Protein AF-A0A392PFV3-F1 (afdb_monomer_lite)

Structure (mmCIF, N/CA/C/O backbone):
data_AF-A0A392PFV3-F1
#
_entry.id   AF-A0A392PFV3-F1
#
loop_
_atom_site.group_PDB
_atom_site.id
_atom_site.type_symbol
_atom_site.label_atom_id
_atom_site.label_alt_id
_atom_site.label_comp_id
_atom_site.label_asym_id
_atom_site.label_entity_id
_atom_site.label_seq_id
_atom_site.pdbx_PDB_ins_code
_atom_site.Cartn_x
_atom_site.Cartn_y
_atom_site.Cartn_z
_atom_site.occupancy
_atom_site.B_iso_or_equiv
_atom_site.auth_seq_id
_atom_site.auth_comp_id
_atom_site.auth_asym_id
_atom_site.auth_atom_id
_atom_site.pdbx_PDB_model_num
ATOM 1 N N . SER A 1 1 ? 7.795 70.116 28.648 1.00 43.91 1 SER A N 1
ATOM 2 C CA . SER A 1 1 ? 7.934 68.880 27.850 1.00 43.91 1 SER A CA 1
ATOM 3 C C . SER A 1 1 ? 6.904 67.880 28.345 1.00 43.91 1 SER A C 1
ATOM 5 O O . SER A 1 1 ? 7.051 67.299 29.411 1.00 43.91 1 SER A O 1
ATOM 7 N N . THR A 1 2 ? 5.788 67.812 27.628 1.00 45.28 2 THR A N 1
ATOM 8 C CA . THR A 1 2 ? 4.536 67.149 28.021 1.00 45.28 2 THR A CA 1
ATOM 9 C C . THR A 1 2 ? 4.645 65.632 27.852 1.00 45.28 2 THR A C 1
ATOM 11 O O . THR A 1 2 ? 4.980 65.164 26.768 1.00 45.28 2 THR A O 1
ATOM 14 N N . LEU A 1 3 ? 4.384 64.869 28.918 1.00 55.84 3 LEU A N 1
ATOM 15 C CA . LEU A 1 3 ? 4.355 63.403 28.890 1.00 55.84 3 LEU A CA 1
ATO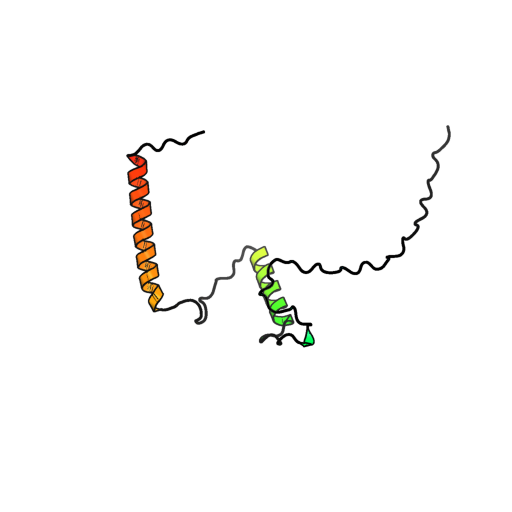M 16 C C . LEU A 1 3 ? 3.126 62.881 28.113 1.00 55.84 3 LEU A C 1
ATOM 18 O O . LEU A 1 3 ? 2.079 63.533 28.119 1.00 55.84 3 LEU A O 1
ATOM 22 N N . PRO A 1 4 ? 3.245 61.727 27.431 1.00 48.88 4 PRO A N 1
ATOM 23 C CA . PRO A 1 4 ? 2.291 61.274 26.424 1.00 48.88 4 PRO A CA 1
ATOM 24 C C . PRO A 1 4 ? 0.997 60.736 27.048 1.00 48.88 4 PRO A C 1
ATOM 26 O O . PRO A 1 4 ? 1.012 59.973 28.013 1.00 48.88 4 PRO A O 1
ATOM 29 N N . GLY A 1 5 ? -0.136 61.140 26.468 1.00 50.19 5 GLY A N 1
ATOM 30 C CA . GLY A 1 5 ? -1.472 60.740 26.896 1.00 50.19 5 GLY A CA 1
ATOM 31 C C . GLY A 1 5 ? -1.705 59.234 26.774 1.00 50.19 5 GLY A C 1
ATOM 32 O O . GLY A 1 5 ? -1.496 58.632 25.722 1.00 50.19 5 GLY A O 1
ATOM 33 N N . VAL A 1 6 ? -2.184 58.628 27.859 1.00 52.66 6 VAL A N 1
ATOM 34 C CA . VAL A 1 6 ? -2.637 57.236 27.895 1.00 52.66 6 VAL A CA 1
ATOM 35 C C . VAL A 1 6 ? -3.980 57.144 27.171 1.00 52.66 6 VAL A C 1
ATOM 37 O O . VAL A 1 6 ? -5.010 57.591 27.675 1.00 52.66 6 VAL A O 1
ATOM 40 N N . ILE A 1 7 ? -3.984 56.547 25.981 1.00 55.97 7 ILE A N 1
ATOM 41 C CA . ILE A 1 7 ? -5.213 56.215 25.257 1.00 55.97 7 ILE A CA 1
ATOM 42 C C . ILE A 1 7 ? -5.885 55.045 25.994 1.00 55.97 7 ILE A C 1
ATOM 44 O O . ILE A 1 7 ? -5.469 53.892 25.883 1.00 55.97 7 ILE A O 1
ATOM 48 N N . ARG A 1 8 ? -6.937 55.331 26.775 1.00 45.47 8 ARG A N 1
ATOM 49 C CA . ARG A 1 8 ? -7.845 54.304 27.318 1.00 45.47 8 ARG A CA 1
ATOM 50 C C . ARG A 1 8 ? -8.675 53.725 26.173 1.00 45.47 8 ARG A C 1
ATOM 52 O O . ARG A 1 8 ? -9.730 54.256 25.832 1.00 45.47 8 ARG A O 1
ATOM 59 N N . CYS A 1 9 ? -8.234 52.607 25.608 1.00 48.94 9 CYS A N 1
ATOM 60 C CA . CYS A 1 9 ? -9.069 51.795 24.729 1.00 48.94 9 CYS A CA 1
ATOM 61 C C . CYS A 1 9 ? -10.201 51.162 25.555 1.00 48.94 9 CYS A C 1
ATOM 63 O O . CYS A 1 9 ? -9.995 50.201 26.296 1.00 48.94 9 CYS A O 1
ATOM 65 N N . ALA A 1 10 ? -11.410 51.715 25.457 1.00 54.97 10 ALA A N 1
ATOM 66 C CA . ALA A 1 10 ? -12.604 51.081 25.994 1.00 54.97 10 ALA A CA 1
ATOM 67 C C . ALA A 1 10 ? -12.901 49.814 25.175 1.00 54.97 10 ALA A C 1
ATOM 69 O O . ALA A 1 10 ? -13.308 49.898 24.017 1.00 54.97 10 ALA A O 1
ATOM 70 N N . ASN A 1 11 ? -12.703 48.641 25.780 1.00 56.66 11 ASN A N 1
ATOM 71 C CA . ASN A 1 11 ? -13.106 47.352 25.222 1.00 56.66 11 ASN A CA 1
ATOM 72 C C . ASN A 1 11 ? -14.641 47.294 25.127 1.00 56.66 11 ASN A C 1
ATOM 74 O O . ASN A 1 11 ? -15.321 46.775 26.015 1.00 56.66 11 ASN A O 1
ATOM 78 N N . ARG A 1 12 ? -15.216 47.827 24.044 1.00 54.56 12 ARG A N 1
ATOM 79 C CA . ARG A 1 12 ? -16.575 47.454 23.647 1.00 54.56 12 ARG A CA 1
ATOM 80 C C . ARG A 1 12 ? -16.497 46.009 23.171 1.00 54.56 12 ARG A C 1
ATOM 82 O O . ARG A 1 12 ? -16.116 45.747 22.036 1.00 54.56 12 ARG A O 1
ATOM 89 N N . LYS A 1 13 ? -16.825 45.066 24.057 1.00 51.47 13 LYS A N 1
ATOM 90 C CA . LYS A 1 13 ? -17.140 43.692 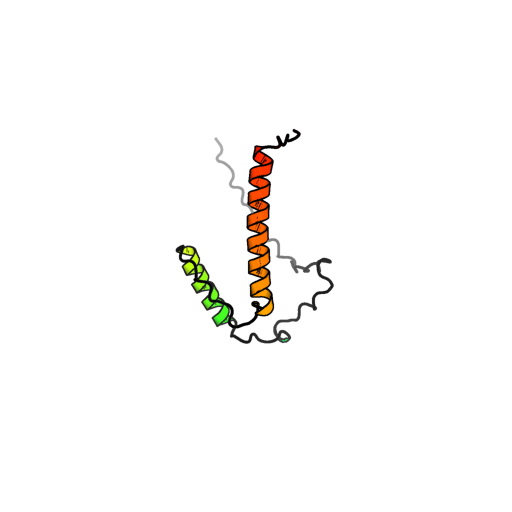23.659 1.00 51.47 13 LYS A CA 1
ATOM 91 C C . LYS A 1 13 ? -18.283 43.777 22.647 1.00 51.47 13 LYS A C 1
ATOM 93 O O . LYS A 1 13 ? -19.422 44.039 23.029 1.00 51.47 13 LYS A O 1
ATOM 98 N N . LEU A 1 14 ? -17.972 43.604 21.364 1.00 53.09 14 LEU A N 1
ATOM 99 C CA . LEU A 1 14 ? -18.972 43.260 20.360 1.00 53.09 14 LEU A CA 1
ATOM 100 C C . LEU A 1 14 ? -19.649 41.989 20.869 1.00 53.09 14 LEU A C 1
ATOM 102 O O . LEU A 1 14 ? -18.978 40.991 21.143 1.00 53.09 14 LEU A O 1
ATOM 106 N N . ARG A 1 15 ? -20.963 42.059 21.098 1.00 53.31 15 ARG A N 1
ATOM 107 C CA . ARG A 1 15 ? -21.750 40.862 21.394 1.00 53.31 15 ARG A CA 1
ATOM 108 C C . ARG A 1 15 ? -21.489 39.876 20.250 1.00 53.31 15 ARG A C 1
ATOM 110 O O . ARG A 1 15 ? -21.488 40.330 19.105 1.00 53.31 15 ARG A O 1
ATOM 117 N N . PRO A 1 16 ? -21.216 38.586 20.513 1.00 52.53 16 PRO A N 1
ATOM 118 C CA . PRO A 1 16 ? -21.172 37.611 19.442 1.00 52.53 16 PRO A CA 1
ATOM 119 C C . PRO A 1 16 ? -22.607 37.479 18.942 1.00 52.53 16 PRO A C 1
ATOM 121 O O . PRO A 1 16 ? -23.408 36.744 19.513 1.00 52.53 16 PRO A O 1
ATOM 124 N N . ASP A 1 17 ? -22.937 38.282 17.937 1.00 49.34 17 ASP A N 1
ATOM 125 C CA . ASP A 1 17 ? -24.081 38.030 17.087 1.00 49.34 17 ASP A CA 1
ATOM 126 C C . ASP A 1 17 ? -23.890 36.632 16.497 1.00 49.34 17 ASP A C 1
ATOM 128 O O . ASP A 1 17 ? -22.765 36.201 16.219 1.00 49.34 17 ASP A O 1
ATOM 132 N N . GLU A 1 18 ? -24.982 35.894 16.424 1.00 53.03 18 GLU A N 1
ATOM 133 C CA . GLU A 1 18 ? -25.046 34.460 16.192 1.00 53.03 18 GLU A CA 1
ATOM 134 C C . GLU A 1 18 ? -24.279 34.036 14.927 1.00 53.03 18 GLU A C 1
ATOM 136 O O . GLU A 1 18 ? -24.820 33.971 13.823 1.00 53.03 18 GLU A O 1
ATOM 141 N N . PHE A 1 19 ? -23.002 33.673 15.072 1.00 45.84 19 PHE A N 1
ATOM 142 C CA . PHE A 1 19 ? -22.241 33.000 14.019 1.00 45.84 19 PHE A CA 1
ATOM 143 C C . PHE A 1 19 ? -22.684 31.535 13.933 1.00 45.84 19 PHE A C 1
ATOM 145 O O . PHE A 1 19 ? -21.959 30.596 14.275 1.00 45.84 19 PHE A O 1
ATOM 152 N N . VAL A 1 20 ? -23.912 31.328 13.459 1.00 49.94 20 VAL A N 1
ATOM 153 C CA . VAL A 1 20 ? -24.354 30.041 12.934 1.00 49.94 20 VAL A CA 1
ATOM 154 C C . VAL A 1 20 ? -23.544 29.808 11.666 1.00 49.94 20 VAL A C 1
ATOM 156 O O . VAL A 1 20 ? -23.820 30.388 10.615 1.00 49.94 20 VAL A O 1
ATOM 159 N N . TRP A 1 21 ? -22.528 28.952 11.748 1.00 45.91 21 TRP A N 1
ATOM 160 C CA . TRP A 1 21 ? -21.896 28.383 10.564 1.00 45.91 21 TRP A CA 1
ATOM 161 C C . TRP A 1 21 ? -22.959 27.602 9.787 1.00 45.91 21 TRP A C 1
ATOM 163 O O . TRP A 1 21 ? -23.148 26.402 9.990 1.00 45.91 21 TRP A O 1
ATOM 173 N N . ARG A 1 22 ? -23.685 28.276 8.889 1.00 55.25 22 ARG A N 1
ATOM 174 C CA . ARG A 1 22 ? -24.462 27.605 7.850 1.00 55.25 22 ARG A CA 1
ATOM 175 C C . ARG A 1 22 ? -23.447 26.899 6.962 1.00 55.25 22 ARG A C 1
ATOM 177 O O . ARG A 1 22 ? -22.794 27.517 6.124 1.00 55.25 22 ARG A O 1
ATOM 184 N N . GLN A 1 23 ? -23.267 25.605 7.203 1.00 59.72 23 GLN A N 1
ATOM 185 C CA . GLN A 1 23 ? -22.448 24.741 6.370 1.00 59.72 23 GLN A CA 1
ATOM 186 C C . GLN A 1 23 ? -23.045 24.771 4.957 1.00 59.72 23 GLN A C 1
ATOM 188 O O . GLN A 1 23 ? -24.069 24.139 4.708 1.00 59.72 23 GLN A O 1
ATOM 193 N N . LYS A 1 24 ? -22.441 25.550 4.047 1.00 59.88 24 LYS A N 1
ATOM 194 C CA . LYS A 1 24 ? -22.787 25.521 2.621 1.00 59.88 24 LYS A CA 1
ATOM 195 C C . LYS A 1 24 ? -22.683 24.067 2.165 1.00 59.88 24 LYS A C 1
ATOM 197 O O . LYS A 1 24 ? -21.619 23.461 2.288 1.00 59.88 24 LYS A O 1
ATOM 202 N N . GLN A 1 25 ? -23.792 23.494 1.700 1.00 61.09 25 GLN A N 1
ATOM 203 C CA . GLN A 1 25 ? -23.767 22.199 1.032 1.00 61.09 25 GLN A CA 1
ATOM 204 C C . GLN A 1 25 ? -22.887 22.362 -0.209 1.00 61.09 25 GLN A C 1
ATOM 206 O O . GLN A 1 25 ? -23.213 23.140 -1.103 1.00 61.09 25 GLN A O 1
ATOM 211 N N . SER A 1 26 ? -21.724 21.710 -0.223 1.00 61.78 26 SER A N 1
ATOM 212 C CA . SER A 1 26 ? -20.883 21.671 -1.413 1.00 61.78 26 SER A CA 1
ATOM 213 C C . SER A 1 26 ? -21.631 20.893 -2.490 1.00 61.78 26 SER A C 1
ATOM 215 O O . SER A 1 26 ? -22.056 19.768 -2.243 1.00 61.78 26 SER A O 1
ATOM 217 N N . THR A 1 27 ? -21.771 21.471 -3.680 1.00 63.06 27 THR A N 1
ATOM 218 C CA . THR A 1 27 ? -22.316 20.791 -4.870 1.00 63.06 27 THR A CA 1
ATOM 219 C C . THR A 1 27 ? -21.431 19.636 -5.334 1.00 63.06 27 THR A C 1
ATOM 221 O O . THR A 1 27 ? -21.857 18.785 -6.103 1.00 63.06 27 THR A O 1
ATOM 224 N N . GLN A 1 28 ? -20.191 19.582 -4.853 1.00 62.94 28 GLN A N 1
ATOM 225 C CA . GLN A 1 28 ? -19.309 18.451 -5.054 1.00 62.94 28 GLN A CA 1
ATOM 226 C C . GLN A 1 28 ? -19.742 17.312 -4.124 1.00 62.94 28 GLN A C 1
ATOM 228 O O . GLN A 1 28 ? -19.744 17.474 -2.897 1.00 62.94 28 GLN A O 1
ATOM 233 N N . ASN A 1 29 ? -20.056 16.163 -4.729 1.00 68.81 29 ASN A N 1
ATOM 234 C CA . ASN A 1 29 ? -20.535 14.926 -4.109 1.00 68.81 29 ASN A CA 1
ATOM 235 C C . ASN A 1 29 ? -22.038 14.863 -3.741 1.00 68.81 29 ASN A C 1
ATOM 237 O O . ASN A 1 29 ? -22.394 14.505 -2.616 1.00 68.81 29 ASN A O 1
ATOM 241 N N . VAL A 1 30 ? -22.918 15.185 -4.697 1.00 68.00 30 VAL A N 1
ATOM 242 C CA . VAL A 1 30 ? -24.385 15.041 -4.548 1.00 68.00 30 VAL A CA 1
ATOM 243 C C . VAL A 1 30 ? -24.808 13.571 -4.399 1.00 68.00 30 VAL A C 1
ATOM 245 O O . VAL A 1 30 ? -25.783 13.289 -3.709 1.00 68.00 30 VAL A O 1
ATOM 248 N N . ASP A 1 31 ? -24.038 12.638 -4.966 1.00 80.81 31 ASP A N 1
ATOM 249 C CA . ASP A 1 31 ? -24.345 11.199 -4.958 1.00 80.81 31 ASP A CA 1
ATOM 250 C C . ASP A 1 31 ? -24.053 10.507 -3.619 1.00 80.81 31 ASP A C 1
ATOM 252 O O . ASP A 1 31 ? -24.416 9.345 -3.419 1.00 80.81 31 ASP A O 1
ATOM 256 N N . PHE A 1 32 ? -23.384 11.184 -2.677 1.00 75.12 32 PHE A N 1
ATOM 257 C CA . PHE A 1 32 ? -23.144 10.584 -1.371 1.00 75.12 32 PHE A CA 1
ATOM 258 C C . PHE A 1 32 ? -24.412 10.566 -0.522 1.00 75.12 32 PHE A C 1
ATOM 260 O O . PHE A 1 32 ? -25.199 11.516 -0.526 1.00 75.12 32 PHE A O 1
ATOM 267 N N . PRO A 1 33 ? -24.582 9.514 0.298 1.00 79.81 33 PRO A N 1
ATOM 268 C CA . PRO A 1 33 ? -25.689 9.458 1.227 1.00 79.81 33 PRO A CA 1
ATOM 269 C C . PRO A 1 33 ? -25.682 10.682 2.157 1.00 79.81 33 PRO A C 1
ATOM 271 O O . PRO A 1 33 ? -24.615 11.166 2.565 1.00 79.81 33 PRO A O 1
ATOM 274 N N . PRO A 1 34 ? -26.871 11.173 2.544 1.00 81.69 34 PRO A N 1
ATOM 275 C CA . PRO A 1 34 ? -26.987 12.351 3.385 1.00 81.69 34 PRO A CA 1
ATOM 276 C C . PRO A 1 34 ? -26.269 12.136 4.721 1.00 81.69 34 PRO A C 1
ATOM 278 O O . PRO A 1 34 ? -26.318 11.059 5.323 1.00 81.69 34 PRO A O 1
ATOM 281 N N . LYS A 1 35 ? -25.609 13.186 5.227 1.00 81.00 35 LYS A N 1
ATOM 282 C CA . LYS A 1 35 ? -24.947 13.144 6.538 1.00 81.00 35 LYS A CA 1
ATOM 283 C C . LYS A 1 35 ? -25.992 12.957 7.638 1.00 81.00 35 LYS A C 1
ATOM 285 O O . LYS A 1 35 ? -26.637 13.908 8.067 1.00 81.00 35 LYS A O 1
ATOM 290 N N . LEU A 1 36 ? -26.125 11.727 8.124 1.00 84.88 36 LEU A N 1
ATOM 291 C CA . LEU A 1 36 ? -27.038 11.401 9.215 1.00 84.88 36 LEU A CA 1
ATOM 292 C C . LEU A 1 36 ? -26.548 11.976 10.560 1.00 84.88 36 LEU A C 1
ATOM 294 O O . LEU A 1 36 ? -25.333 12.030 10.804 1.00 84.88 36 LEU A O 1
ATOM 298 N N . PRO A 1 37 ? -27.463 12.366 11.469 1.00 86.94 37 PRO A N 1
ATOM 299 C CA . PRO A 1 37 ? -27.111 12.743 12.836 1.00 86.94 37 PRO A CA 1
ATOM 300 C C . PRO A 1 37 ? -26.494 11.554 13.584 1.00 86.94 37 PRO A C 1
ATOM 302 O O . PRO A 1 37 ? -26.760 10.398 13.257 1.00 86.94 37 PRO A O 1
ATOM 305 N N . LYS A 1 38 ? -25.678 11.827 14.613 1.00 82.38 38 LYS A N 1
ATOM 306 C CA . LYS A 1 38 ? -24.862 10.808 15.305 1.00 82.38 38 LYS A CA 1
ATOM 30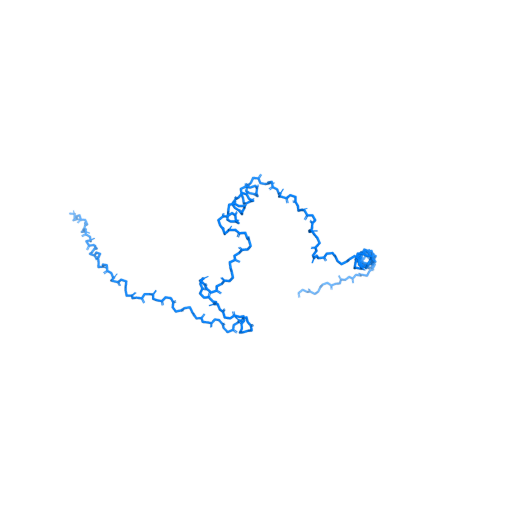7 C C . LYS A 1 38 ? -25.667 9.591 15.784 1.00 82.38 38 LYS A C 1
ATOM 309 O O . LYS A 1 38 ? -25.192 8.481 15.607 1.00 82.38 38 LYS A O 1
ATOM 314 N N . GLY A 1 39 ? -26.879 9.790 16.312 1.00 86.19 39 GLY A N 1
ATOM 315 C CA . GLY A 1 39 ? -27.739 8.700 16.799 1.00 86.19 39 GLY A CA 1
ATOM 316 C C . GLY A 1 39 ? -28.366 7.824 15.706 1.00 86.19 39 GLY A C 1
ATOM 317 O O . GLY A 1 39 ? -28.817 6.728 15.999 1.00 86.19 39 GLY A O 1
ATOM 318 N N . LYS A 1 40 ? -28.378 8.284 14.447 1.00 88.00 40 LYS A N 1
ATOM 319 C CA . LYS A 1 40 ? -28.845 7.504 13.286 1.00 88.00 40 LYS A CA 1
ATOM 320 C C . LYS A 1 40 ? -27.696 6.837 12.525 1.00 88.00 40 LYS A C 1
ATOM 322 O O . LYS A 1 40 ? -27.940 6.102 11.572 1.00 88.00 40 LYS A O 1
ATOM 327 N N . LYS A 1 41 ? -26.441 7.120 12.891 1.00 87.81 41 LYS A N 1
ATOM 328 C CA . LYS A 1 41 ? -25.287 6.438 12.303 1.00 87.81 41 LYS A CA 1
ATOM 329 C C . LYS A 1 41 ? -25.176 5.052 12.915 1.00 87.81 41 LYS A C 1
ATOM 331 O O . LYS A 1 41 ? -25.359 4.888 14.117 1.00 87.81 41 LYS A O 1
ATOM 336 N N . LYS A 1 42 ? -24.834 4.071 12.084 1.00 88.25 42 LYS A N 1
ATOM 337 C CA . LYS A 1 42 ? -24.518 2.726 12.564 1.00 88.25 42 LYS A CA 1
ATOM 338 C C . LYS A 1 42 ? -23.381 2.821 13.595 1.00 88.25 42 LYS A C 1
ATOM 340 O O . LYS A 1 42 ? -22.414 3.549 13.334 1.00 88.25 42 LYS A O 1
ATOM 345 N N . PRO A 1 43 ? -23.494 2.146 14.751 1.00 90.00 43 PRO A N 1
ATOM 346 C CA . PRO A 1 43 ? -22.404 2.101 15.713 1.00 90.00 43 PRO A CA 1
ATOM 347 C C . PRO A 1 43 ? -21.188 1.422 15.078 1.00 90.00 43 PRO A C 1
ATOM 349 O O . PRO A 1 43 ? -21.322 0.561 14.208 1.00 90.00 43 PRO A O 1
ATOM 352 N N . TYR A 1 44 ? -19.994 1.838 15.494 1.00 90.69 44 TYR A N 1
ATOM 353 C CA . TYR A 1 44 ? -18.770 1.193 15.035 1.00 90.69 44 TYR A CA 1
ATOM 354 C C . TYR A 1 44 ? -18.700 -0.239 15.580 1.00 90.69 44 TYR A C 1
ATOM 356 O O . TYR A 1 44 ? -19.073 -0.449 16.735 1.00 90.69 44 TYR A O 1
ATOM 364 N N . PRO A 1 45 ? -18.165 -1.199 14.804 1.00 93.81 45 PRO A N 1
ATOM 365 C CA . PRO A 1 45 ? -17.892 -2.546 15.306 1.00 93.81 45 PRO A CA 1
ATOM 366 C C . PRO A 1 45 ? -16.947 -2.546 16.516 1.00 93.81 45 PRO A C 1
ATOM 368 O O . PRO A 1 45 ? -17.068 -3.389 17.394 1.00 93.81 45 PRO A O 1
ATOM 371 N N . ILE A 1 46 ? -16.026 -1.576 16.561 1.00 94.00 46 ILE A N 1
ATOM 372 C CA . ILE A 1 46 ? -15.080 -1.349 17.656 1.00 94.00 46 ILE A CA 1
ATOM 373 C C . ILE A 1 46 ? -15.431 -0.010 18.319 1.00 94.00 46 ILE A C 1
ATOM 375 O O . ILE A 1 46 ? -15.607 0.984 17.603 1.00 94.00 46 ILE A O 1
ATOM 379 N N . PRO A 1 47 ? -15.514 0.076 19.657 1.00 95.38 47 PRO A N 1
ATOM 380 C CA . PRO A 1 47 ? -15.776 1.328 20.356 1.00 95.38 47 PRO A CA 1
ATOM 381 C C . PRO A 1 47 ? -14.851 2.469 19.909 1.00 95.38 47 PRO A C 1
ATOM 383 O O . PRO A 1 47 ? -13.631 2.344 19.833 1.00 95.38 47 PRO A O 1
ATOM 386 N N . PHE A 1 48 ? -15.425 3.648 19.656 1.00 91.69 48 PHE A N 1
ATOM 387 C CA . PHE A 1 48 ? -14.689 4.777 19.071 1.00 91.69 48 PHE A CA 1
ATOM 388 C C . PHE A 1 48 ? -13.502 5.263 19.924 1.00 91.69 48 PHE A C 1
ATOM 390 O O . PHE A 1 48 ? -12.532 5.815 19.402 1.00 91.69 48 PHE A O 1
ATOM 397 N N . ASN A 1 49 ? -13.569 5.067 21.243 1.00 95.38 49 ASN A N 1
ATOM 398 C CA . ASN A 1 49 ? -12.483 5.420 22.155 1.00 95.38 49 ASN A CA 1
ATOM 399 C C . ASN A 1 49 ? -11.254 4.523 21.964 1.00 95.38 49 ASN A C 1
ATOM 401 O O . ASN A 1 49 ? -10.137 5.034 21.997 1.00 95.38 49 ASN A O 1
ATOM 405 N N . GLU A 1 50 ? -11.454 3.236 21.692 1.00 97.12 50 GLU A N 1
ATOM 406 C CA . GLU A 1 50 ? -10.371 2.284 21.425 1.00 97.12 50 GLU A CA 1
ATOM 407 C C . GLU A 1 50 ? -9.680 2.618 20.103 1.00 97.12 50 GLU A C 1
ATOM 409 O O . GLU A 1 50 ? -8.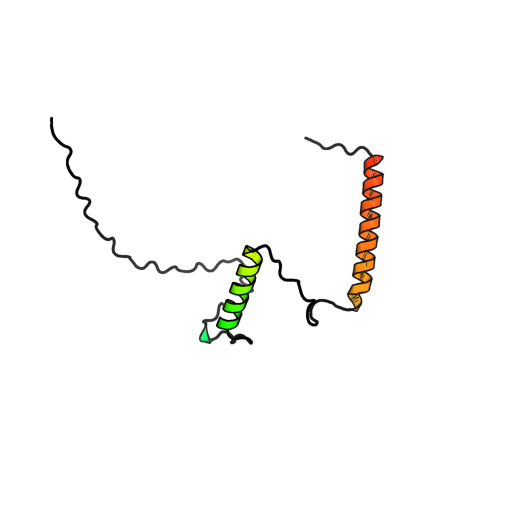457 2.739 20.056 1.00 97.12 50 GLU A O 1
ATOM 414 N N . ILE A 1 51 ? -10.462 2.924 19.061 1.00 95.69 51 ILE A N 1
ATOM 415 C CA . ILE A 1 51 ? -9.940 3.386 17.763 1.00 95.69 51 ILE A CA 1
ATOM 416 C C . ILE A 1 51 ? -9.058 4.632 17.949 1.00 95.69 51 ILE A C 1
ATOM 418 O O . ILE A 1 51 ? -7.957 4.725 17.401 1.00 95.69 51 ILE A O 1
ATOM 422 N N . LYS A 1 52 ? -9.509 5.597 18.764 1.00 97.12 52 LYS A N 1
ATOM 423 C CA . LYS A 1 52 ? -8.726 6.802 19.084 1.00 97.12 52 LYS A CA 1
ATOM 424 C C . LYS A 1 52 ? -7.439 6.489 19.839 1.00 97.12 52 LYS A C 1
ATOM 426 O O . LYS A 1 52 ? -6.431 7.150 19.595 1.00 97.12 52 LYS A O 1
ATOM 431 N N . GLN A 1 53 ? -7.483 5.565 20.795 1.00 97.81 53 GLN A N 1
ATOM 432 C CA . GLN A 1 53 ? -6.305 5.174 21.565 1.00 97.81 53 GLN A CA 1
ATOM 433 C C . GLN A 1 53 ? -5.274 4.495 20.659 1.00 97.81 53 GLN A C 1
ATOM 435 O O . GLN A 1 53 ? -4.126 4.936 20.648 1.00 97.81 53 GLN A O 1
ATOM 440 N N . ALA A 1 54 ? -5.693 3.539 19.826 1.00 95.25 54 ALA A N 1
ATOM 441 C CA . ALA A 1 54 ? -4.838 2.894 18.829 1.00 95.25 54 ALA A CA 1
ATOM 442 C C . ALA A 1 54 ? -4.179 3.923 17.894 1.00 95.25 54 ALA A C 1
ATOM 444 O O . ALA A 1 54 ? -2.956 3.962 17.778 1.00 95.25 54 ALA A O 1
ATOM 445 N N . ALA A 1 55 ? -4.959 4.858 17.340 1.00 94.56 55 ALA A N 1
ATOM 446 C CA . ALA A 1 55 ? -4.427 5.908 16.471 1.00 94.56 55 ALA A CA 1
ATOM 447 C C . ALA A 1 55 ? -3.418 6.835 17.179 1.00 94.56 55 ALA A C 1
ATOM 449 O O . ALA A 1 55 ? -2.457 7.302 16.566 1.00 94.56 55 ALA A O 1
ATOM 450 N N . LYS A 1 56 ? -3.610 7.124 18.475 1.00 96.31 56 LYS A N 1
ATOM 451 C CA . LYS A 1 56 ? -2.634 7.892 19.269 1.00 96.31 56 LYS A CA 1
ATOM 452 C C . LYS A 1 56 ? -1.333 7.117 19.473 1.00 96.31 56 LYS A C 1
ATOM 454 O O . LYS A 1 56 ? -0.275 7.741 19.471 1.00 96.31 56 LYS A O 1
ATOM 459 N N . MET A 1 57 ? -1.407 5.804 19.674 1.00 95.06 57 MET A N 1
ATOM 460 C CA . MET A 1 57 ? -0.229 4.949 19.829 1.00 95.06 57 MET A CA 1
ATOM 461 C C . MET A 1 57 ? 0.562 4.870 18.523 1.00 95.06 57 MET A C 1
ATOM 463 O O . MET A 1 57 ? 1.759 5.145 18.542 1.00 95.06 57 MET A O 1
ATOM 467 N N . ASP A 1 58 ? -0.114 4.638 17.395 1.00 92.88 58 ASP A N 1
ATOM 468 C CA . ASP A 1 58 ? 0.515 4.616 16.068 1.00 92.88 58 ASP A CA 1
ATOM 469 C C . ASP A 1 58 ? 1.222 5.953 15.774 1.00 92.88 58 ASP A C 1
ATOM 471 O O . ASP A 1 58 ? 2.405 5.972 15.443 1.00 92.88 58 ASP A O 1
ATOM 475 N N . ARG A 1 59 ? 0.563 7.096 16.034 1.00 92.75 59 ARG A N 1
ATOM 476 C CA . ARG A 1 59 ? 1.183 8.430 15.888 1.00 92.75 59 ARG A CA 1
ATOM 477 C C . ARG A 1 59 ? 2.439 8.613 16.741 1.00 92.75 59 ARG A C 1
ATOM 479 O O . ARG A 1 59 ? 3.393 9.238 16.283 1.00 92.75 59 ARG A O 1
ATOM 486 N N . LYS A 1 60 ? 2.444 8.100 17.977 1.00 95.12 60 LYS A N 1
ATOM 487 C CA . LYS A 1 60 ? 3.620 8.162 18.860 1.00 95.12 60 LYS A CA 1
ATOM 488 C C . LYS A 1 60 ? 4.780 7.328 18.313 1.00 95.12 60 LYS A C 1
A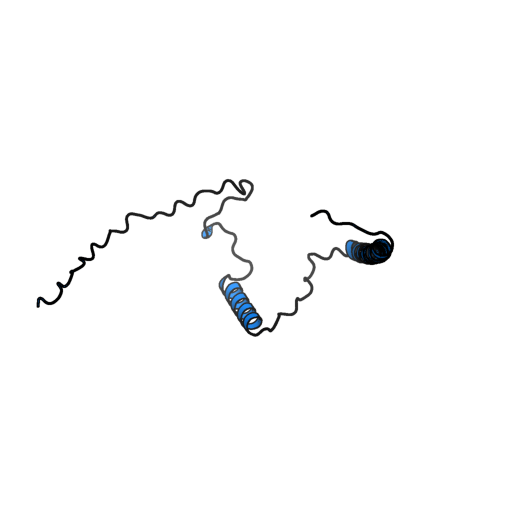TOM 490 O O . LYS A 1 60 ? 5.923 7.751 18.455 1.00 95.12 60 LYS A O 1
ATOM 495 N N . LEU A 1 61 ? 4.507 6.176 17.702 1.00 91.75 61 LEU A N 1
ATOM 496 C CA . LEU A 1 61 ? 5.535 5.347 17.065 1.00 91.75 61 LEU A CA 1
ATOM 497 C C . LEU A 1 61 ? 6.120 6.055 15.838 1.00 91.75 61 LEU A C 1
ATOM 499 O O . LEU A 1 61 ? 7.335 6.230 15.768 1.00 91.75 61 LEU A O 1
ATOM 503 N N . THR A 1 62 ? 5.265 6.608 14.971 1.00 89.69 62 THR A N 1
ATOM 504 C CA . THR A 1 62 ? 5.702 7.390 13.802 1.00 89.69 62 THR A CA 1
ATOM 505 C C . THR A 1 62 ? 6.538 8.604 14.203 1.00 89.69 62 THR A C 1
ATOM 507 O O . THR A 1 62 ? 7.577 8.855 13.602 1.00 89.69 62 THR A O 1
ATOM 510 N N . SER A 1 63 ? 6.154 9.330 15.263 1.00 91.88 63 SER A N 1
ATOM 511 C CA . SER A 1 63 ? 6.946 10.473 15.751 1.00 91.88 63 SER A CA 1
ATOM 512 C C . SER A 1 63 ? 8.346 10.092 16.244 1.00 91.88 63 SER A C 1
ATOM 514 O O . SER A 1 63 ? 9.216 10.951 16.322 1.00 91.88 63 SER A O 1
ATOM 516 N N . LYS A 1 64 ? 8.565 8.814 16.574 1.00 93.88 64 LYS A N 1
ATOM 517 C CA . LYS A 1 64 ? 9.864 8.264 16.978 1.00 93.88 64 LYS A CA 1
ATOM 518 C C . LYS A 1 64 ? 10.642 7.658 15.801 1.00 93.88 64 LYS A C 1
ATOM 520 O O . LYS A 1 64 ? 11.672 7.040 16.034 1.00 93.88 64 LYS A O 1
ATOM 525 N N . GLY A 1 65 ? 10.142 7.789 14.567 1.00 90.62 65 GLY A N 1
ATOM 526 C CA . GLY A 1 65 ? 10.728 7.164 13.377 1.00 90.62 65 GLY A CA 1
ATOM 527 C C . GLY A 1 65 ? 10.538 5.646 13.315 1.00 90.62 65 GLY A C 1
ATOM 528 O O . GLY A 1 65 ? 11.172 4.986 12.501 1.00 90.62 65 GLY A O 1
ATOM 529 N N . ILE A 1 66 ? 9.685 5.080 14.175 1.00 91.94 66 ILE A N 1
ATOM 530 C CA . ILE A 1 66 ? 9.382 3.650 14.180 1.00 91.94 66 ILE A CA 1
ATOM 531 C C . ILE A 1 66 ? 8.146 3.453 13.308 1.00 91.94 66 ILE A C 1
ATOM 533 O O . ILE A 1 66 ? 7.019 3.739 13.726 1.00 91.94 66 ILE A O 1
ATOM 537 N N . GLU A 1 67 ? 8.363 2.998 12.078 1.00 83.00 67 GLU A N 1
ATOM 538 C CA . GLU A 1 67 ? 7.277 2.608 11.186 1.00 83.00 67 GLU A CA 1
ATOM 539 C C . GLU A 1 67 ? 6.634 1.313 11.682 1.00 83.00 67 GLU A C 1
ATOM 541 O O . GLU A 1 67 ? 7.308 0.369 12.094 1.00 83.00 67 GLU A O 1
ATOM 546 N N . LYS A 1 68 ? 5.301 1.275 11.666 1.00 82.50 68 LYS A N 1
ATOM 547 C CA . LYS A 1 68 ? 4.550 0.063 11.976 1.00 82.50 68 LYS A CA 1
ATOM 548 C C . LYS A 1 68 ? 4.688 -0.898 10.792 1.00 82.50 68 LYS A C 1
ATOM 550 O O . LYS A 1 68 ? 4.261 -0.520 9.699 1.00 82.50 68 LYS A O 1
ATOM 555 N N . PRO A 1 69 ? 5.214 -2.122 10.986 1.00 82.56 69 PRO A N 1
ATOM 556 C CA . PRO A 1 69 ? 5.206 -3.130 9.937 1.00 82.56 69 PRO A CA 1
ATOM 557 C C . PRO A 1 69 ? 3.770 -3.358 9.467 1.00 82.56 69 PRO A C 1
ATOM 559 O O . PRO A 1 69 ? 2.870 -3.581 10.282 1.00 82.56 69 PRO A O 1
ATOM 562 N N . LEU A 1 70 ? 3.538 -3.243 8.162 1.00 77.50 70 LEU A N 1
ATOM 563 C CA . LEU A 1 70 ? 2.229 -3.525 7.594 1.00 77.50 70 LEU A CA 1
ATOM 564 C C . LEU A 1 70 ? 2.006 -5.034 7.638 1.00 77.50 70 LEU A C 1
ATOM 566 O O . LEU A 1 70 ? 2.762 -5.798 7.042 1.00 77.50 70 LEU A O 1
ATOM 570 N N . GLU A 1 71 ? 0.968 -5.463 8.351 1.00 78.25 71 GLU A N 1
ATOM 571 C CA . GLU A 1 71 ? 0.515 -6.845 8.265 1.00 78.25 71 GLU A CA 1
ATOM 572 C C . GLU A 1 71 ? -0.166 -7.072 6.912 1.00 78.25 71 GLU A C 1
ATOM 574 O O . GLU A 1 71 ? -0.875 -6.182 6.418 1.00 78.25 71 GLU A O 1
ATOM 579 N N . PRO A 1 72 ? 0.007 -8.258 6.307 1.00 74.00 72 PRO A N 1
ATOM 580 C CA . PRO A 1 72 ? -0.781 -8.621 5.147 1.00 74.00 72 PRO A CA 1
ATOM 581 C C . PRO A 1 72 ? -2.273 -8.558 5.514 1.00 74.00 72 PRO A C 1
ATOM 583 O O . PRO A 1 72 ? -2.665 -8.926 6.627 1.00 74.00 72 PRO A O 1
ATOM 586 N N . PRO A 1 73 ? -3.131 -8.080 4.602 1.00 71.75 73 PRO A N 1
ATOM 587 C CA . PRO A 1 73 ? -4.562 -8.038 4.856 1.00 71.75 73 PRO A CA 1
ATOM 588 C C . PRO A 1 73 ? -5.071 -9.453 5.155 1.00 71.75 73 PRO A C 1
ATOM 590 O O . PRO A 1 73 ? -4.687 -10.405 4.481 1.00 71.75 73 PRO A O 1
ATOM 593 N N . LYS A 1 74 ? -5.977 -9.587 6.133 1.00 74.00 74 LYS A N 1
ATOM 594 C CA . LYS A 1 74 ? -6.573 -10.859 6.599 1.00 74.00 74 LYS A CA 1
ATOM 595 C C . LYS A 1 74 ? -7.529 -11.520 5.580 1.00 74.00 74 LYS A C 1
ATOM 597 O O . LYS A 1 74 ? -8.470 -12.186 5.989 1.00 74.00 74 LYS A O 1
ATOM 602 N N . ASN A 1 75 ? -7.290 -11.332 4.281 1.00 68.06 75 ASN A N 1
ATOM 603 C CA . ASN A 1 75 ? -8.159 -11.557 3.115 1.00 68.06 75 ASN A CA 1
ATOM 604 C C . ASN A 1 75 ? -9.076 -10.348 2.852 1.00 68.06 75 ASN A C 1
ATOM 606 O O . ASN A 1 75 ? -9.910 -9.992 3.681 1.00 68.06 75 ASN A O 1
ATOM 610 N N . GLY A 1 76 ? -8.915 -9.700 1.691 1.00 60.00 76 GLY A N 1
ATOM 611 C CA . GLY A 1 76 ? -9.783 -8.584 1.285 1.00 60.00 76 GLY A CA 1
ATOM 612 C C . GLY A 1 76 ? -9.328 -7.770 0.070 1.00 60.00 76 GLY A C 1
ATOM 613 O O . GLY A 1 76 ? -10.152 -7.075 -0.511 1.00 60.00 76 GLY A O 1
ATOM 614 N N . LEU A 1 77 ? -8.055 -7.860 -0.340 1.00 64.62 77 LEU A N 1
ATOM 615 C CA . LEU A 1 77 ? -7.563 -7.170 -1.548 1.00 64.62 77 LEU A CA 1
ATOM 616 C C . LEU A 1 77 ? -6.742 -8.049 -2.501 1.00 64.62 77 LEU A C 1
ATOM 618 O O . LEU A 1 77 ? -6.605 -7.721 -3.672 1.00 64.62 77 LEU A O 1
ATOM 622 N N . LEU A 1 78 ? -6.186 -9.156 -2.007 1.00 71.56 78 LEU A N 1
ATOM 623 C CA . LEU A 1 78 ? -5.510 -10.141 -2.842 1.00 71.56 78 LEU A CA 1
ATOM 624 C C . LEU A 1 78 ? -6.559 -11.088 -3.413 1.00 71.56 78 LEU A C 1
ATOM 626 O O . LEU A 1 78 ? -7.096 -11.932 -2.698 1.00 71.56 78 LEU A O 1
ATOM 630 N N . VAL A 1 79 ? -6.852 -10.916 -4.696 1.00 84.19 79 VAL A N 1
ATOM 631 C CA . VAL A 1 79 ? -7.539 -11.921 -5.505 1.00 84.19 79 VAL A CA 1
ATOM 632 C C . VAL A 1 79 ? -6.451 -12.892 -5.973 1.00 84.19 79 VAL A C 1
ATOM 634 O O . VAL A 1 79 ? -5.567 -12.447 -6.707 1.00 84.19 79 VAL A O 1
ATOM 637 N N . PRO A 1 80 ? -6.450 -14.169 -5.541 1.00 86.12 80 PRO A N 1
ATOM 638 C CA . PRO A 1 80 ? -5.381 -15.119 -5.867 1.00 86.12 80 PRO A CA 1
ATOM 639 C C . PRO A 1 80 ? -5.104 -15.215 -7.369 1.00 86.12 80 PRO A C 1
ATOM 641 O O . PRO A 1 80 ? -3.951 -15.261 -7.784 1.00 86.12 80 PRO A O 1
ATOM 644 N N . ASP A 1 81 ? -6.157 -15.122 -8.177 1.00 87.25 81 ASP A N 1
ATOM 645 C CA . ASP A 1 81 ? -6.079 -15.189 -9.636 1.00 87.25 81 ASP A CA 1
ATOM 646 C C . ASP A 1 81 ? -5.354 -13.984 -10.264 1.00 87.25 81 ASP A C 1
ATOM 648 O O . ASP A 1 81 ? -4.806 -14.092 -11.358 1.00 87.25 81 ASP A O 1
ATOM 652 N N . LEU A 1 82 ? -5.297 -12.837 -9.574 1.00 89.19 82 LEU A N 1
ATOM 653 C CA . LEU A 1 82 ? -4.572 -11.645 -10.036 1.00 89.19 82 LEU A CA 1
ATOM 654 C C . LEU A 1 82 ? -3.088 -11.656 -9.653 1.00 89.19 82 LEU A C 1
ATOM 656 O O . LEU A 1 82 ? -2.321 -10.851 -10.179 1.00 89.19 82 LEU A O 1
ATOM 660 N N . VAL A 1 83 ? -2.665 -12.549 -8.756 1.00 88.94 83 VAL A N 1
ATOM 661 C CA . VAL A 1 83 ? -1.258 -12.678 -8.352 1.00 88.94 83 VAL A CA 1
ATOM 662 C C . VAL A 1 83 ? -0.346 -13.021 -9.538 1.00 88.94 83 VAL A C 1
ATOM 664 O O . VAL A 1 83 ? 0.623 -12.288 -9.734 1.00 88.94 83 VAL A O 1
ATOM 667 N N . PRO A 1 84 ? -0.618 -14.057 -10.362 1.00 96.00 84 PRO A N 1
ATOM 668 C CA . PRO A 1 84 ? 0.229 -14.352 -11.521 1.00 96.00 84 PRO A CA 1
ATOM 669 C C . PRO A 1 84 ? 0.247 -13.198 -12.531 1.00 96.00 84 PRO A C 1
ATOM 671 O O . PRO A 1 84 ? 1.318 -12.798 -12.980 1.00 96.00 84 PRO A O 1
ATOM 674 N N . VAL A 1 85 ? -0.911 -12.579 -12.792 1.00 95.69 85 VAL A N 1
ATOM 675 C CA . VAL A 1 85 ? -1.028 -11.422 -13.695 1.00 95.69 85 VAL A CA 1
ATOM 676 C C . VAL A 1 85 ? -0.166 -10.252 -13.214 1.00 95.69 85 VAL A C 1
ATOM 678 O O . VAL A 1 85 ? 0.490 -9.589 -14.013 1.00 95.69 85 VAL A O 1
ATOM 681 N N . ALA A 1 86 ? -0.120 -9.998 -11.903 1.00 95.00 86 ALA A N 1
ATOM 682 C CA . ALA A 1 86 ? 0.711 -8.937 -11.344 1.00 95.00 86 ALA A CA 1
ATOM 683 C C . ALA A 1 86 ? 2.208 -9.176 -11.600 1.00 95.00 86 ALA A C 1
ATOM 685 O O . ALA A 1 86 ? 2.923 -8.227 -11.931 1.00 95.00 86 ALA A O 1
ATOM 686 N N . TYR A 1 87 ? 2.677 -10.423 -11.487 1.00 97.19 87 TYR A N 1
ATOM 687 C CA . TYR A 1 87 ? 4.062 -10.772 -11.815 1.00 97.19 87 TYR A CA 1
ATOM 688 C C . TYR A 1 87 ? 4.354 -10.598 -13.307 1.00 97.19 87 TYR A C 1
ATOM 690 O O . TYR A 1 87 ? 5.348 -9.960 -13.649 1.00 97.19 87 TYR A O 1
ATOM 698 N N . GLU A 1 88 ? 3.464 -11.064 -14.183 1.00 97.88 88 GLU A N 1
ATOM 699 C CA . GLU A 1 88 ? 3.606 -10.897 -15.636 1.00 97.88 88 GLU A CA 1
ATOM 700 C C . GLU A 1 88 ? 3.686 -9.419 -16.041 1.00 97.88 88 GLU A C 1
ATOM 702 O O . GLU A 1 88 ? 4.594 -9.018 -16.772 1.00 97.88 88 GLU A O 1
ATOM 707 N N . VAL A 1 89 ? 2.781 -8.581 -15.521 1.00 98.19 89 VAL A N 1
ATOM 708 C CA . VAL A 1 89 ? 2.775 -7.132 -15.783 1.00 98.19 89 VAL A CA 1
ATOM 709 C C . VAL A 1 89 ? 4.054 -6.479 -15.265 1.00 98.19 89 VAL A C 1
ATOM 711 O O . VAL A 1 89 ? 4.641 -5.637 -15.948 1.00 98.19 89 VAL A O 1
ATOM 714 N N . PHE A 1 90 ? 4.507 -6.861 -14.071 1.00 97.50 90 PHE A N 1
ATOM 715 C CA . PHE A 1 90 ? 5.723 -6.307 -13.485 1.00 97.50 90 PHE A CA 1
ATOM 716 C C . PHE A 1 90 ? 6.974 -6.691 -14.282 1.00 97.50 90 PHE A C 1
ATOM 718 O O . PHE A 1 90 ? 7.851 -5.851 -14.499 1.00 97.50 90 PHE A O 1
ATOM 725 N N . ASP A 1 91 ? 7.054 -7.927 -14.764 1.00 97.88 91 ASP A N 1
ATOM 726 C CA . ASP A 1 91 ? 8.166 -8.385 -15.591 1.00 97.88 91 ASP A CA 1
ATOM 727 C C . ASP A 1 91 ? 8.145 -7.743 -16.984 1.00 97.88 91 ASP A C 1
ATOM 729 O O . ASP A 1 91 ? 9.184 -7.264 -17.451 1.00 97.88 91 ASP A O 1
ATOM 733 N N . ALA A 1 92 ? 6.969 -7.604 -17.601 1.00 97.88 92 ALA A N 1
ATOM 734 C CA . ALA A 1 92 ? 6.803 -6.854 -18.845 1.00 97.88 92 ALA A CA 1
ATOM 735 C C . ALA A 1 92 ? 7.223 -5.382 -18.687 1.00 97.88 92 ALA A C 1
ATOM 737 O O . ALA A 1 92 ? 7.923 -4.833 -19.541 1.00 97.88 92 ALA A O 1
ATOM 738 N N . TRP A 1 93 ? 6.866 -4.749 -17.567 1.00 98.19 93 TRP A N 1
ATOM 739 C CA . TRP A 1 93 ? 7.270 -3.378 -17.257 1.00 98.19 93 TRP A CA 1
ATOM 740 C C . TRP A 1 93 ? 8.792 -3.231 -17.119 1.00 98.19 93 TRP A C 1
ATOM 742 O O . TRP A 1 93 ? 9.366 -2.289 -17.669 1.00 98.19 93 TRP A O 1
ATOM 752 N N . LYS A 1 94 ? 9.476 -4.185 -16.467 1.00 98.00 94 LYS A N 1
ATOM 753 C CA . LYS A 1 94 ? 10.951 -4.196 -16.402 1.00 98.00 94 LYS A CA 1
ATOM 754 C C . LYS A 1 94 ? 11.578 -4.266 -17.791 1.00 98.00 94 LYS A C 1
ATOM 756 O O . LYS A 1 94 ? 12.550 -3.557 -18.047 1.00 98.00 94 LYS A O 1
ATOM 761 N N . LEU A 1 95 ? 11.049 -5.123 -18.665 1.00 97.56 95 LEU A N 1
ATOM 762 C CA . LEU A 1 95 ? 11.540 -5.257 -20.039 1.00 97.56 95 LEU A CA 1
ATOM 763 C C . LEU A 1 95 ? 11.330 -3.965 -20.830 1.00 97.56 95 LEU A C 1
ATOM 765 O O . LEU A 1 95 ? 12.258 -3.499 -21.486 1.00 97.56 95 LEU A O 1
ATOM 769 N N . LEU A 1 96 ? 10.154 -3.348 -20.706 1.00 97.44 96 LEU A N 1
ATOM 770 C CA . LEU A 1 96 ? 9.830 -2.086 -21.366 1.00 97.44 96 LEU A CA 1
ATOM 771 C C . LEU A 1 96 ? 10.763 -0.954 -20.923 1.00 97.44 96 LEU A C 1
ATOM 773 O O . LEU A 1 96 ? 11.290 -0.236 -21.770 1.00 97.44 96 LEU A O 1
ATOM 777 N N . ILE A 1 97 ? 11.008 -0.810 -19.616 1.00 97.44 97 ILE A N 1
ATOM 778 C CA . ILE A 1 97 ? 11.920 0.223 -19.104 1.00 97.44 97 ILE A CA 1
ATOM 779 C C . ILE A 1 97 ? 13.353 -0.017 -19.577 1.00 97.44 97 ILE A C 1
ATOM 781 O O . ILE A 1 97 ? 14.012 0.935 -19.996 1.00 97.44 97 ILE A O 1
ATOM 785 N N . LYS A 1 98 ? 13.831 -1.267 -19.550 1.00 96.81 98 LYS A N 1
ATOM 786 C CA . LYS A 1 98 ? 15.161 -1.604 -20.077 1.00 96.81 98 LYS A CA 1
ATOM 787 C C . LYS A 1 98 ? 15.274 -1.255 -21.560 1.00 96.81 98 LYS A C 1
ATOM 789 O O . LYS A 1 98 ? 16.180 -0.513 -21.929 1.00 96.81 98 LYS A O 1
ATOM 794 N N . GLY A 1 99 ? 14.314 -1.686 -22.377 1.00 95.44 99 GLY A N 1
ATOM 795 C CA . GLY A 1 99 ? 14.301 -1.382 -23.808 1.00 95.44 99 GLY A CA 1
ATOM 796 C C . GLY A 1 99 ? 14.256 0.122 -24.094 1.00 95.44 99 GLY A C 1
ATOM 797 O O . GLY A 1 99 ? 15.013 0.613 -24.925 1.00 95.44 99 GLY A O 1
ATOM 798 N N . LEU A 1 100 ? 13.439 0.884 -23.358 1.00 94.88 100 LEU A N 1
ATOM 799 C CA . LEU A 1 100 ? 13.422 2.349 -23.454 1.00 94.88 100 LEU A CA 1
ATOM 800 C C . LEU A 1 100 ? 14.772 2.967 -23.092 1.00 94.88 100 LEU A C 1
ATOM 802 O O . LEU A 1 100 ? 15.219 3.886 -23.773 1.00 94.88 100 LEU A O 1
ATOM 806 N N . SER A 1 101 ? 15.425 2.475 -22.039 1.00 92.38 101 SER A N 1
ATOM 807 C CA . SER A 1 101 ? 16.724 3.002 -21.613 1.00 92.38 101 SER A CA 1
ATOM 808 C C . SER A 1 101 ? 17.817 2.785 -22.663 1.00 92.38 101 SER A C 1
ATOM 810 O O . SER A 1 101 ? 18.598 3.697 -22.926 1.00 92.38 101 SER A O 1
ATOM 812 N N . GLU A 1 102 ? 17.824 1.623 -23.321 1.00 93.31 102 GLU A N 1
ATOM 813 C CA . GLU A 1 102 ? 18.738 1.321 -24.427 1.00 93.31 102 GLU A CA 1
ATOM 814 C C . GLU A 1 102 ? 18.423 2.184 -25.654 1.00 93.31 102 GLU A C 1
ATOM 816 O O . GLU A 1 102 ? 19.324 2.745 -26.278 1.00 93.31 102 GLU A O 1
ATOM 821 N N . LEU A 1 103 ? 17.138 2.366 -25.964 1.00 92.75 103 LEU A N 1
ATOM 822 C CA . LEU A 1 103 ? 16.699 3.157 -27.109 1.00 92.75 103 LEU A CA 1
ATOM 823 C C . LEU A 1 103 ? 17.060 4.639 -26.966 1.00 92.75 103 LEU A C 1
ATOM 825 O O . LEU A 1 103 ? 17.539 5.244 -27.923 1.00 92.75 103 LEU A O 1
ATOM 829 N N . LEU A 1 104 ? 16.875 5.218 -25.777 1.00 90.00 104 LEU A N 1
ATOM 830 C CA . LEU A 1 104 ? 17.247 6.606 -25.483 1.00 90.00 104 LEU A CA 1
ATOM 831 C C . LEU A 1 104 ? 18.760 6.847 -25.560 1.00 90.00 104 LEU A C 1
ATOM 833 O O . LEU A 1 104 ? 19.183 7.983 -25.758 1.00 90.00 104 LEU A O 1
ATOM 837 N N . HIS A 1 105 ? 19.577 5.801 -25.412 1.00 87.69 105 HIS A N 1
ATOM 838 C CA . HIS A 1 105 ? 21.019 5.914 -25.609 1.00 87.69 105 HIS A CA 1
ATOM 839 C C . HIS A 1 105 ? 21.391 6.052 -27.094 1.00 87.69 105 HIS A C 1
ATOM 841 O O . HIS A 1 105 ? 22.358 6.735 -27.424 1.00 87.69 105 HIS A O 1
ATOM 847 N N . VAL A 1 106 ? 20.621 5.423 -27.988 1.00 90.94 106 VAL A N 1
ATOM 848 C CA . VAL A 1 106 ? 20.880 5.410 -29.438 1.00 90.94 106 VAL A CA 1
ATOM 849 C C . VAL A 1 106 ? 20.165 6.555 -30.160 1.00 90.94 106 VAL A C 1
ATOM 851 O O . VAL A 1 106 ? 20.707 7.120 -31.108 1.00 90.94 106 VAL A O 1
ATOM 854 N N . ILE A 1 107 ? 18.951 6.905 -29.731 1.00 87.88 107 ILE A N 1
ATOM 855 C CA . ILE A 1 107 ? 18.122 7.924 -30.376 1.00 87.88 107 ILE A CA 1
ATOM 856 C C . ILE A 1 107 ? 18.231 9.239 -29.595 1.00 87.88 107 ILE A C 1
ATOM 858 O O . ILE A 1 107 ? 17.755 9.312 -28.461 1.00 87.88 107 ILE A O 1
ATOM 862 N N . PRO A 1 108 ? 18.797 10.305 -30.188 1.00 83.94 108 PRO A N 1
ATOM 863 C CA . PRO A 1 108 ? 18.874 11.598 -29.528 1.00 83.94 108 PRO A CA 1
ATOM 864 C C . PRO A 1 108 ? 17.471 12.201 -29.390 1.00 83.94 108 PRO A C 1
ATOM 866 O O . PRO A 1 108 ? 16.814 12.534 -30.377 1.00 83.94 108 PRO A O 1
ATOM 869 N N . VAL A 1 109 ? 17.012 12.355 -28.149 1.00 81.62 109 VAL A N 1
ATOM 870 C CA . VAL A 1 109 ? 15.756 13.043 -27.833 1.00 81.62 109 VAL A CA 1
ATOM 871 C C . VAL A 1 109 ? 16.064 14.498 -27.505 1.00 81.62 109 VAL A C 1
ATOM 873 O O . VAL A 1 109 ? 16.695 14.802 -26.494 1.00 81.62 109 VAL A O 1
ATOM 876 N N . TYR A 1 110 ? 15.612 15.409 -28.363 1.00 83.25 110 TYR A N 1
ATOM 877 C CA . TYR A 1 110 ? 15.760 16.847 -28.155 1.00 83.25 110 TYR A CA 1
ATOM 878 C C . TYR A 1 110 ? 14.539 17.399 -27.415 1.00 83.25 110 TYR A C 1
ATOM 880 O O . TYR A 1 110 ? 13.405 17.228 -27.860 1.00 83.25 110 TYR A O 1
ATOM 888 N N . GLY A 1 111 ? 14.764 18.075 -26.289 1.00 82.56 111 GLY A N 1
ATOM 889 C CA . GLY A 1 111 ? 13.727 18.860 -25.619 1.00 82.56 111 GLY A CA 1
ATOM 890 C C . GLY A 1 111 ? 13.604 20.247 -26.250 1.00 82.56 111 GLY A C 1
ATOM 891 O O . GLY A 1 111 ? 14.615 20.912 -26.478 1.00 82.56 111 GLY A O 1
ATOM 892 N N . CYS A 1 112 ? 12.378 20.701 -26.518 1.00 80.94 112 CYS A N 1
ATOM 893 C CA . CYS A 1 112 ? 12.119 22.111 -26.815 1.00 80.94 112 CYS A CA 1
ATOM 894 C C . CYS A 1 112 ? 12.192 22.950 -25.529 1.00 80.94 112 CYS A C 1
ATOM 896 O O . CYS A 1 112 ? 11.985 22.431 -24.432 1.00 80.94 112 CYS A O 1
ATOM 898 N N . ARG A 1 113 ? 12.512 24.237 -25.681 1.00 61.53 113 ARG A N 1
ATOM 899 C CA . ARG A 1 113 ? 12.666 25.196 -24.581 1.00 61.53 113 ARG A CA 1
ATOM 900 C C . ARG A 1 113 ? 11.373 25.942 -24.285 1.00 61.53 113 ARG A C 1
ATOM 902 O O . ARG A 1 113 ? 10.639 26.211 -25.260 1.00 61.53 113 ARG A O 1
#

pLDDT: mean 79.32, std 17.22, range [43.91, 98.19]

InterPro domains:
  IPR023342 APO domain [PF05634] (20-113)

Secondary structure (DSSP, 8-state):
-PPPP---------------------STTTTSPP---GGGSPPPSS-HHHHHHHHHHHHHHHHTT-PPPPPPPSSSS--TTHHHHHHHHHHHHHHHHHHHHHHHHHS--PPP-

Foldseek 3Di:
DDDDDDPPDDPPPPDPDDPPPPPPDPPPCPVDDDDDDPVPDDADPDHPVVVVVVVVVCVVCVVVVNHDPDDDPPDDPDPVVCVVVVVVVVVVVVVVVVVVVVVCVVDPDDDDD

Sequence (113 aa):
STLPGVIRCANRKLRPDEFVWRQKQSTQNVDFPPKLPKGKKKPYPIPFNEIKQAAKMDRKLTSKGIEKPLEPPKNGLLVPDLVPVAYEVFDAWKLLIKGLSELLHVIPVYGCR

Organism: NCBI:txid97028

Radius of gyration: 30.53 Å; 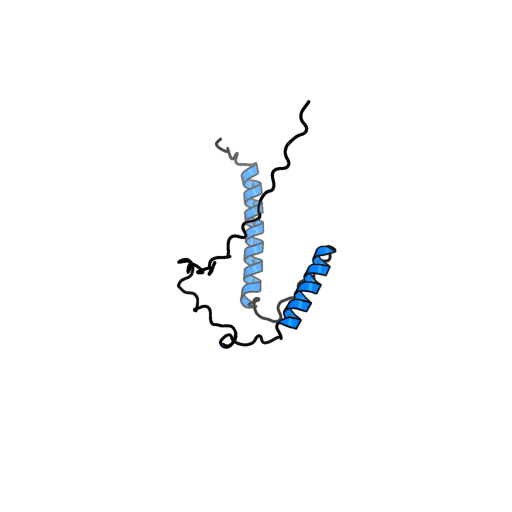chains: 1; bounding box: 50×84×59 Å